Protein AF-A0A7C1RQX4-F1 (afdb_monomer)

Nearest PDB structures (foldseek):
  3hgm-assembly2_D  TM=8.062E-01  e=4.455E-02  Halomonas elongata
  3hgm-assembly2_C  TM=8.059E-01  e=6.290E-02  Halomonas elongata
  2pfs-assembly1_A-2  TM=8.633E-01  e=2.032E-01  Nitrosomonas europaea ATCC 19718
  6k1x-assembly1_A  TM=6.708E-01  e=7.033E-01  Rhodothermus marinus DSM 4252
  7aak-assembly1_A  TM=4.587E-01  e=5.719E-01  Homo sapiens

Radius of gyration: 14.19 Å; Cα contacts (8 Å, |Δi|>4): 49; chains: 1; bounding box: 30×30×32 Å

Foldseek 3Di:
DAAEEEFECAVDPCNVVSVVVRVVVCVVPVHHYDYDYDDDPVPPDDDDDD

Structure (mmCIF, N/CA/C/O backbone):
data_AF-A0A7C1RQX4-F1
#
_entry.id   AF-A0A7C1RQX4-F1
#
loop_
_atom_site.group_PDB
_atom_site.id
_atom_site.type_symbol
_atom_site.label_atom_id
_atom_site.label_alt_id
_atom_site.label_comp_id
_atom_site.label_asym_id
_atom_site.label_entity_id
_atom_site.label_seq_id
_atom_site.pdbx_PDB_ins_code
_atom_site.Cartn_x
_atom_site.Cartn_y
_atom_site.Cartn_z
_atom_site.occupancy
_atom_site.B_iso_or_equiv
_atom_site.auth_seq_id
_atom_site.auth_comp_id
_atom_site.auth_asym_id
_atom_site.auth_atom_id
_atom_site.pdbx_PDB_model_num
ATOM 1 N N . MET A 1 1 ? -18.132 10.710 6.802 1.00 79.19 1 MET A N 1
ATOM 2 C CA . MET A 1 1 ? -17.152 9.902 7.568 1.00 79.19 1 MET A CA 1
ATOM 3 C C . MET A 1 1 ? -16.341 9.064 6.600 1.00 79.19 1 MET A C 1
ATOM 5 O O . MET A 1 1 ? -16.937 8.314 5.837 1.00 79.19 1 MET A O 1
ATOM 9 N N . ILE A 1 2 ? -15.014 9.191 6.616 1.00 91.38 2 ILE A N 1
ATOM 10 C CA . ILE A 1 2 ? -14.133 8.319 5.831 1.00 91.38 2 ILE A CA 1
ATOM 11 C C . ILE A 1 2 ? -13.988 7.007 6.602 1.00 91.38 2 ILE A C 1
ATOM 13 O O . ILE A 1 2 ? -13.550 7.029 7.746 1.00 91.38 2 ILE A O 1
ATOM 17 N N . LYS A 1 3 ? -14.395 5.887 5.999 1.00 95.94 3 LYS A N 1
ATOM 18 C CA . LYS A 1 3 ? -14.279 4.550 6.611 1.00 95.94 3 LYS A CA 1
ATOM 19 C C . LYS A 1 3 ? -13.147 3.715 6.014 1.00 95.94 3 LYS A C 1
ATOM 21 O O . LYS A 1 3 ? -12.643 2.823 6.683 1.00 95.94 3 LYS A O 1
ATOM 26 N N . ARG A 1 4 ? -12.766 3.999 4.765 1.00 97.94 4 ARG A N 1
ATOM 27 C CA . ARG A 1 4 ? -11.763 3.252 4.000 1.00 97.94 4 ARG A CA 1
ATOM 28 C C . ARG A 1 4 ? -10.944 4.221 3.156 1.00 97.94 4 ARG A C 1
ATOM 30 O O . ARG A 1 4 ? -11.509 5.162 2.599 1.00 97.94 4 ARG A O 1
ATOM 37 N N . ILE A 1 5 ? -9.642 3.990 3.074 1.00 98.06 5 ILE A N 1
ATOM 38 C CA . ILE A 1 5 ? -8.692 4.782 2.294 1.00 98.06 5 ILE A CA 1
ATOM 39 C C . ILE A 1 5 ? -7.920 3.822 1.390 1.00 98.06 5 ILE A C 1
ATOM 41 O O . ILE A 1 5 ? -7.242 2.918 1.874 1.00 98.06 5 ILE A O 1
ATOM 45 N N . LEU A 1 6 ? -8.009 4.036 0.079 1.00 98.06 6 LEU A N 1
ATOM 46 C CA . LEU A 1 6 ? -7.174 3.352 -0.904 1.00 98.06 6 LEU A CA 1
ATOM 47 C C . LEU A 1 6 ? -5.909 4.186 -1.140 1.00 98.06 6 LEU A C 1
ATOM 49 O O . LEU A 1 6 ? -6.013 5.383 -1.410 1.00 98.06 6 LEU A O 1
ATOM 53 N N . VAL A 1 7 ? -4.728 3.576 -1.044 1.00 98.00 7 VAL A N 1
ATOM 54 C CA . VAL A 1 7 ? -3.443 4.278 -1.191 1.00 98.00 7 VAL A CA 1
ATOM 55 C C . VAL A 1 7 ? -2.629 3.642 -2.304 1.00 98.00 7 VAL A C 1
ATOM 57 O O . VAL A 1 7 ? -2.273 2.471 -2.219 1.00 98.00 7 VAL A O 1
ATOM 60 N N . GLY A 1 8 ? -2.298 4.427 -3.328 1.00 97.12 8 GLY A N 1
ATOM 61 C CA . GLY A 1 8 ? -1.402 3.997 -4.398 1.00 97.12 8 GLY A CA 1
ATOM 62 C C . GLY A 1 8 ? 0.051 3.900 -3.925 1.00 97.12 8 GLY A C 1
ATOM 63 O O . GLY A 1 8 ? 0.606 4.864 -3.401 1.00 97.12 8 GLY A O 1
ATOM 64 N N . LEU A 1 9 ? 0.677 2.748 -4.149 1.00 97.06 9 LEU A N 1
ATOM 65 C CA . LEU A 1 9 ? 2.060 2.421 -3.809 1.00 97.06 9 LEU A CA 1
ATOM 66 C C . LEU A 1 9 ? 2.881 2.255 -5.094 1.00 97.06 9 LEU A C 1
ATOM 68 O O . LEU A 1 9 ? 3.296 1.156 -5.452 1.00 97.06 9 LEU A O 1
ATOM 72 N N . GLY A 1 10 ? 3.073 3.353 -5.825 1.00 91.56 10 GLY A N 1
ATOM 73 C CA . GLY A 1 10 ? 3.701 3.338 -7.154 1.00 91.56 10 GLY A CA 1
ATOM 74 C C . GLY A 1 10 ? 5.233 3.315 -7.162 1.00 91.56 10 GLY A C 1
ATOM 75 O O . GLY A 1 10 ? 5.823 3.459 -8.224 1.00 91.56 10 GLY A O 1
ATOM 76 N N . GLY A 1 11 ? 5.896 3.232 -6.003 1.00 90.31 11 GLY A N 1
ATOM 77 C CA . GLY A 1 11 ? 7.365 3.233 -5.915 1.00 90.31 11 GLY A CA 1
ATOM 78 C C . GLY A 1 11 ? 8.040 4.556 -6.310 1.00 90.31 11 GLY A C 1
ATOM 79 O O . GLY A 1 11 ? 9.261 4.631 -6.379 1.00 90.31 11 GLY A O 1
ATOM 80 N N . THR A 1 12 ? 7.266 5.619 -6.544 1.00 94.12 12 THR A N 1
ATOM 81 C CA . THR A 1 12 ? 7.793 6.962 -6.830 1.00 94.12 12 THR A CA 1
ATOM 82 C C . THR A 1 12 ? 8.418 7.593 -5.577 1.00 94.12 12 THR A C 1
ATOM 84 O O . THR A 1 12 ? 8.023 7.222 -4.462 1.00 94.12 12 THR A O 1
ATOM 87 N N . PRO A 1 13 ? 9.278 8.622 -5.717 1.00 97.38 13 PRO A N 1
ATOM 88 C CA . PRO A 1 13 ? 9.796 9.398 -4.582 1.00 97.38 13 PRO A CA 1
ATOM 89 C C . PRO A 1 13 ? 8.714 10.023 -3.683 1.00 97.38 13 PRO A C 1
ATOM 91 O O . PRO A 1 13 ? 8.983 10.365 -2.535 1.00 97.38 13 PRO A O 1
ATOM 94 N N . TYR A 1 14 ? 7.478 10.151 -4.177 1.00 96.25 14 TYR A N 1
ATOM 95 C CA . TYR A 1 14 ? 6.347 10.719 -3.439 1.00 96.25 14 TYR A CA 1
ATOM 96 C C . TYR A 1 14 ? 5.555 9.680 -2.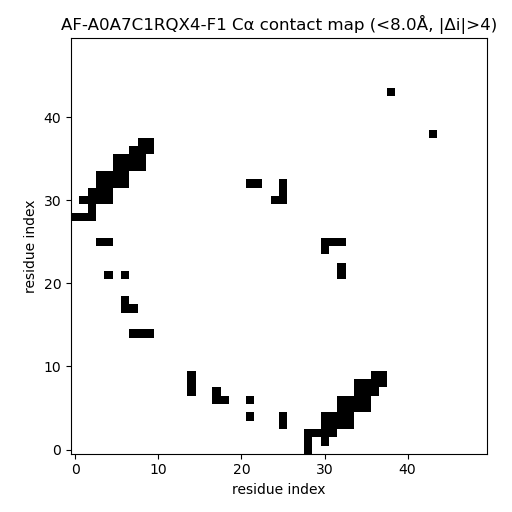635 1.00 96.25 14 TYR A C 1
ATOM 98 O O . TYR A 1 14 ? 4.750 10.044 -1.776 1.00 96.25 14 TYR A O 1
ATOM 106 N N . THR A 1 15 ? 5.790 8.386 -2.878 1.00 96.75 15 THR A N 1
ATOM 107 C CA . THR A 1 15 ? 5.086 7.284 -2.202 1.00 96.75 15 THR A CA 1
ATOM 108 C C . THR A 1 15 ? 5.178 7.369 -0.671 1.00 96.75 15 THR A C 1
ATOM 110 O O . THR A 1 15 ? 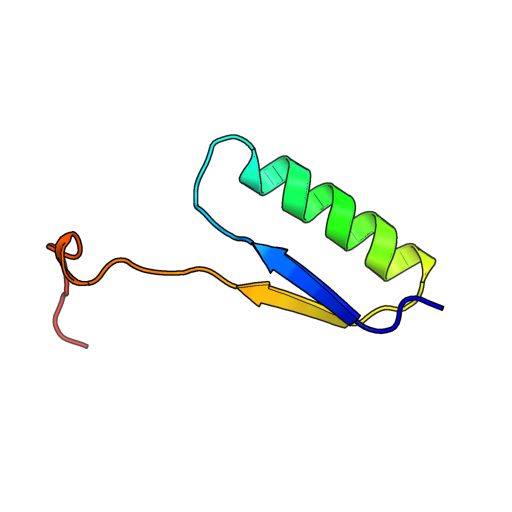4.140 7.232 -0.021 1.00 96.75 15 THR A O 1
ATOM 113 N N . PRO A 1 16 ? 6.341 7.678 -0.055 1.00 97.69 16 PRO A N 1
ATOM 114 C CA . PRO A 1 16 ? 6.427 7.834 1.399 1.00 97.69 16 PRO A CA 1
ATOM 115 C C . PRO A 1 16 ? 5.510 8.935 1.951 1.00 97.69 16 PRO A C 1
ATOM 117 O O . PRO A 1 16 ? 4.853 8.745 2.975 1.00 97.69 16 PRO A O 1
ATOM 120 N N . VAL A 1 17 ? 5.405 10.068 1.247 1.00 98.00 17 VAL A N 1
ATOM 121 C CA . VAL A 1 17 ? 4.523 11.176 1.645 1.00 98.00 17 VAL A CA 1
ATOM 122 C C . VAL A 1 17 ? 3.056 10.762 1.528 1.00 98.00 17 VAL A C 1
ATOM 124 O O . VAL A 1 17 ? 2.273 11.027 2.440 1.00 98.00 17 VAL A O 1
ATOM 127 N N . ALA A 1 18 ? 2.677 10.067 0.451 1.00 97.81 18 ALA A N 1
ATOM 128 C CA . ALA A 1 18 ? 1.318 9.552 0.277 1.00 97.81 18 ALA A CA 1
ATOM 129 C C . ALA A 1 18 ? 0.916 8.596 1.417 1.00 97.81 18 ALA A C 1
ATOM 131 O O . ALA A 1 18 ? -0.160 8.754 2.002 1.00 97.81 18 ALA A O 1
ATOM 132 N N . ILE A 1 19 ? 1.811 7.677 1.801 1.00 98.19 19 ILE A N 1
ATOM 133 C CA . ILE A 1 19 ? 1.619 6.775 2.947 1.00 98.19 19 ILE A CA 1
ATOM 134 C C . ILE A 1 19 ? 1.439 7.580 4.237 1.00 98.19 19 ILE A C 1
ATOM 136 O O . ILE A 1 19 ? 0.467 7.371 4.963 1.00 98.19 19 ILE A O 1
ATOM 140 N N . GLN A 1 20 ? 2.336 8.533 4.514 1.00 98.50 20 GLN A N 1
ATOM 141 C CA . GLN A 1 20 ? 2.286 9.338 5.737 1.00 98.50 20 GLN A CA 1
ATOM 142 C C . GLN A 1 20 ? 0.946 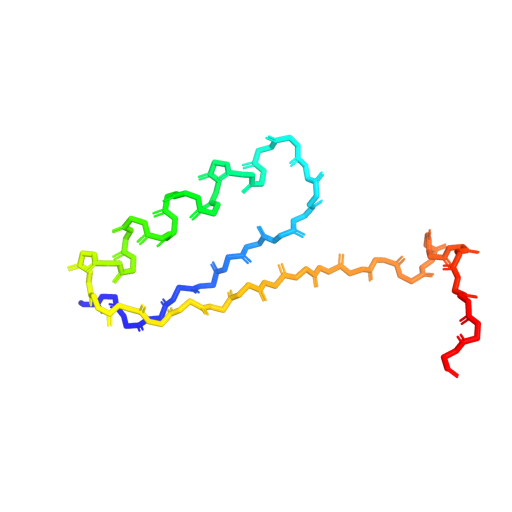10.076 5.876 1.00 98.50 20 GLN A C 1
ATOM 144 O O . GLN A 1 20 ? 0.341 10.085 6.953 1.00 98.50 20 GLN A O 1
ATOM 149 N N . ARG A 1 21 ? 0.452 10.671 4.783 1.00 98.12 21 ARG A N 1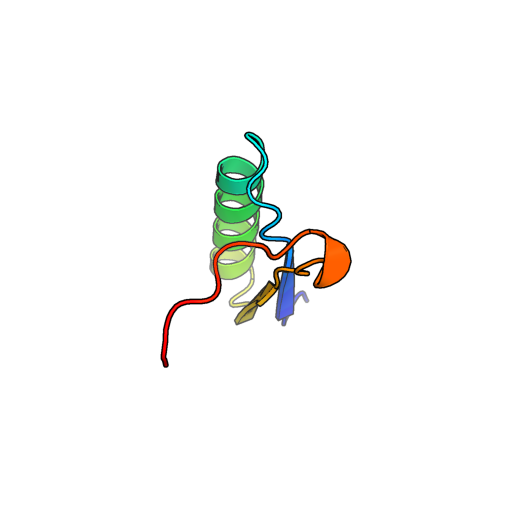
ATOM 150 C CA . ARG A 1 21 ? -0.835 11.379 4.765 1.00 98.12 21 ARG A CA 1
ATOM 151 C C . ARG A 1 21 ? -2.009 10.429 4.967 1.00 98.12 21 ARG A C 1
ATOM 153 O O . ARG A 1 21 ? -2.879 10.726 5.786 1.00 98.12 21 ARG A O 1
ATOM 160 N N . ALA A 1 22 ? -2.014 9.285 4.288 1.00 98.12 22 ALA A N 1
ATOM 161 C CA . ALA A 1 22 ? -3.065 8.288 4.442 1.00 98.12 22 ALA A CA 1
ATOM 162 C C . ALA A 1 22 ? -3.143 7.747 5.876 1.00 98.12 22 ALA A C 1
ATOM 164 O O . ALA A 1 22 ? -4.230 7.687 6.445 1.00 98.12 22 ALA A O 1
ATOM 165 N N . VAL A 1 23 ? -1.998 7.450 6.498 1.00 98.44 23 VAL A N 1
ATOM 166 C CA . VAL A 1 23 ? -1.917 7.023 7.904 1.00 98.44 23 VAL A CA 1
ATOM 167 C C . VAL A 1 23 ? -2.449 8.102 8.846 1.00 98.44 23 VAL A C 1
ATOM 169 O O . VAL A 1 23 ? -3.209 7.794 9.765 1.00 98.44 23 VAL A O 1
ATOM 172 N N . GLY A 1 24 ? -2.097 9.371 8.619 1.00 98.38 24 GLY A N 1
ATOM 173 C CA . GLY A 1 24 ? -2.623 10.487 9.410 1.00 98.38 24 GLY A CA 1
ATOM 174 C C . GLY A 1 24 ? -4.150 10.587 9.340 1.00 98.38 24 GLY A C 1
ATOM 175 O O . GLY A 1 24 ? -4.817 10.731 10.367 1.00 98.38 24 GLY A O 1
ATOM 176 N N . LEU A 1 25 ? -4.715 10.443 8.140 1.00 97.88 25 LEU A N 1
ATOM 177 C CA . LEU A 1 25 ? -6.162 10.439 7.928 1.00 97.88 25 LEU A CA 1
ATOM 178 C C . LEU A 1 25 ? -6.828 9.215 8.569 1.00 97.88 25 LEU A C 1
ATOM 180 O O . LEU A 1 25 ? -7.825 9.366 9.272 1.00 97.88 25 LEU A O 1
ATOM 184 N N . ALA A 1 26 ? -6.263 8.021 8.400 1.00 98.31 26 ALA A N 1
ATOM 185 C CA . ALA A 1 26 ? -6.800 6.795 8.981 1.00 98.31 26 ALA A CA 1
ATOM 186 C C . ALA A 1 26 ? -6.861 6.852 10.507 1.00 98.31 26 ALA A C 1
ATOM 188 O O . ALA A 1 26 ? -7.894 6.522 11.086 1.00 98.31 26 ALA A O 1
ATOM 189 N N . LYS A 1 27 ? -5.807 7.356 11.161 1.00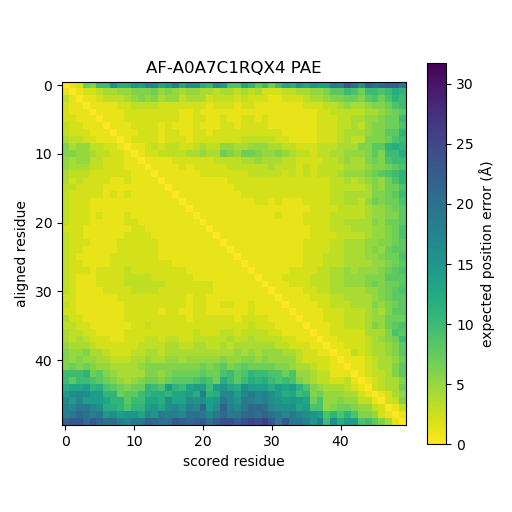 98.00 27 LYS A N 1
ATOM 190 C CA . LYS A 1 27 ? -5.798 7.570 12.616 1.00 98.00 27 LYS A CA 1
ATOM 191 C C . LYS A 1 27 ? -6.888 8.549 13.049 1.00 98.00 27 LYS A C 1
ATOM 193 O O . LYS A 1 27 ? -7.621 8.267 13.992 1.00 98.00 27 LYS A O 1
ATOM 198 N N . ARG A 1 28 ? -7.031 9.674 12.337 1.00 98.12 28 ARG A N 1
ATOM 199 C CA . ARG A 1 28 ? -8.035 10.705 12.647 1.00 98.12 28 ARG A CA 1
ATOM 200 C C . ARG A 1 28 ? -9.468 10.197 12.487 1.00 98.12 28 ARG A C 1
ATOM 202 O O . ARG A 1 28 ? -10.331 10.561 13.279 1.00 98.12 28 ARG A O 1
ATOM 209 N N . PHE A 1 29 ? -9.726 9.388 11.464 1.00 97.62 29 PHE A N 1
ATOM 210 C CA . PHE A 1 29 ? -11.078 8.963 11.098 1.00 97.62 29 PHE A CA 1
ATOM 211 C C . PHE A 1 29 ? -11.410 7.520 11.492 1.00 97.62 29 PHE A C 1
ATOM 213 O O . PHE A 1 29 ? -12.512 7.066 11.198 1.00 97.62 29 PHE A O 1
ATOM 220 N N . LYS A 1 30 ? -10.491 6.815 12.172 1.00 97.62 30 LYS A N 1
ATOM 221 C CA . LYS A 1 30 ? -10.578 5.368 12.441 1.00 97.62 30 LYS A CA 1
ATOM 222 C C . LYS A 1 30 ? -10.892 4.586 11.158 1.00 97.62 30 LYS A C 1
ATOM 224 O O . LYS A 1 30 ? -11.793 3.751 11.128 1.00 97.62 30 LYS A O 1
ATOM 229 N N . ALA A 1 31 ? -10.186 4.933 10.085 1.00 98.31 31 ALA A N 1
ATOM 230 C CA . ALA A 1 31 ? -10.397 4.374 8.757 1.00 98.31 31 ALA A CA 1
ATOM 231 C C . ALA A 1 31 ? -9.452 3.195 8.500 1.00 98.31 31 ALA A C 1
ATOM 233 O O . ALA A 1 31 ? -8.291 3.218 8.904 1.00 98.31 31 ALA A O 1
ATOM 234 N N . GLU A 1 32 ? -9.945 2.196 7.778 1.00 98.44 32 GLU A N 1
ATOM 235 C CA . GLU A 1 32 ? -9.129 1.115 7.230 1.00 98.44 32 GLU A CA 1
ATOM 236 C C . GLU A 1 32 ? -8.299 1.632 6.046 1.00 98.44 32 GLU A C 1
ATOM 238 O O . GLU A 1 32 ? -8.781 2.454 5.261 1.00 98.44 32 GLU A O 1
ATOM 243 N N . ILE A 1 33 ? -7.057 1.163 5.908 1.00 98.31 33 ILE A N 1
ATOM 244 C CA . ILE A 1 33 ? -6.201 1.482 4.762 1.00 98.31 33 ILE A CA 1
ATOM 245 C C . ILE A 1 33 ? -5.970 0.219 3.944 1.00 98.31 33 ILE A C 1
ATOM 247 O O . ILE A 1 33 ? -5.516 -0.790 4.475 1.00 98.31 33 ILE A O 1
ATOM 251 N N . THR A 1 34 ? -6.168 0.328 2.636 1.00 98.44 34 THR A N 1
ATOM 252 C CA . THR A 1 34 ? -5.720 -0.668 1.664 1.00 98.44 34 THR A CA 1
ATOM 253 C C . THR A 1 34 ? -4.660 -0.037 0.768 1.00 98.44 34 THR A C 1
ATOM 255 O O . THR A 1 34 ? -4.936 0.911 0.031 1.00 98.44 34 THR A O 1
ATOM 258 N N . GLY A 1 35 ? -3.431 -0.548 0.844 1.00 97.50 35 GLY A N 1
ATOM 259 C CA . GLY A 1 35 ? -2.360 -0.192 -0.085 1.00 97.50 35 GLY A CA 1
ATOM 260 C C . GLY A 1 35 ? -2.493 -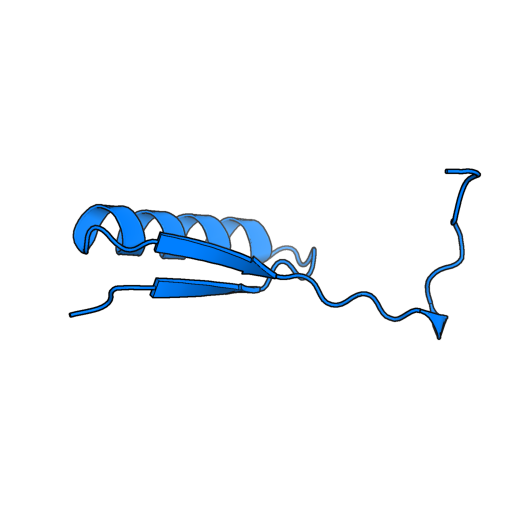0.985 -1.382 1.00 97.50 35 GLY A C 1
ATOM 261 O O . GLY A 1 35 ? -2.719 -2.191 -1.341 1.00 97.50 35 GLY A O 1
ATOM 262 N N . VAL A 1 36 ? -2.352 -0.320 -2.526 1.00 97.69 36 VAL A N 1
ATOM 263 C CA . VAL A 1 36 ? -2.458 -0.939 -3.853 1.00 97.69 36 VAL A CA 1
ATOM 264 C C . VAL A 1 36 ? -1.283 -0.512 -4.709 1.00 97.69 36 VAL A C 1
ATOM 266 O O . VAL A 1 36 ? -0.985 0.673 -4.815 1.00 97.69 36 VAL A O 1
ATOM 269 N N . THR A 1 37 ? -0.649 -1.470 -5.371 1.00 95.81 37 THR A N 1
ATOM 270 C CA . THR A 1 37 ? 0.301 -1.205 -6.449 1.00 95.81 37 THR A CA 1
ATOM 271 C C . THR A 1 37 ? -0.190 -1.881 -7.720 1.00 95.81 37 THR A C 1
ATOM 273 O O . THR A 1 37 ? -0.833 -2.929 -7.658 1.00 95.81 37 THR A O 1
ATOM 276 N N . VAL A 1 38 ? 0.080 -1.266 -8.866 1.00 92.38 38 VAL A N 1
ATOM 277 C CA . VAL A 1 38 ? -0.208 -1.848 -10.176 1.00 92.38 38 VAL A CA 1
ATOM 278 C C . VAL A 1 38 ? 1.129 -2.169 -10.813 1.00 92.38 38 VAL A C 1
ATOM 280 O O . VAL A 1 38 ? 1.969 -1.287 -10.978 1.00 92.38 38 VAL A O 1
ATOM 283 N N . VAL A 1 39 ? 1.321 -3.439 -11.149 1.00 90.81 39 VAL A N 1
ATOM 284 C CA . VAL A 1 39 ? 2.533 -3.919 -11.809 1.00 90.81 39 VAL A CA 1
ATOM 285 C C . VAL A 1 39 ? 2.242 -4.059 -13.295 1.00 90.81 39 VAL A C 1
ATOM 287 O O . VAL A 1 39 ? 1.313 -4.767 -13.681 1.00 90.81 39 VAL A O 1
ATOM 290 N N . ASP A 1 40 ? 3.042 -3.399 -14.131 1.00 90.50 40 ASP A N 1
ATOM 291 C CA . ASP A 1 40 ? 3.009 -3.644 -15.569 1.00 90.50 40 ASP A CA 1
ATOM 292 C C . ASP A 1 40 ? 3.788 -4.922 -15.893 1.00 90.50 40 ASP A C 1
ATOM 294 O O . ASP A 1 40 ? 5.020 -4.958 -15.846 1.00 90.50 40 ASP A O 1
ATOM 298 N N . LEU A 1 41 ? 3.048 -5.972 -16.246 1.00 90.12 41 LEU A N 1
ATOM 299 C CA . LEU A 1 41 ? 3.604 -7.282 -16.572 1.00 90.12 41 LEU A CA 1
ATOM 300 C C . LEU A 1 41 ? 4.534 -7.251 -17.791 1.00 90.12 41 LEU A C 1
ATOM 302 O O . LE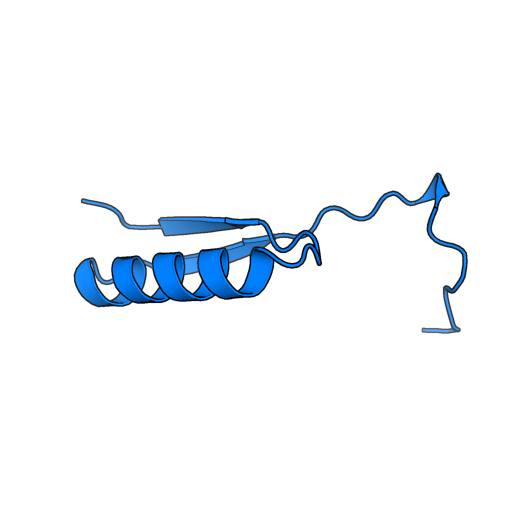U A 1 41 ? 5.445 -8.068 -17.866 1.00 90.12 41 LEU A O 1
ATOM 306 N N . LYS A 1 42 ? 4.366 -6.301 -18.722 1.00 91.50 42 LYS A N 1
ATOM 307 C CA . LYS A 1 42 ? 5.258 -6.174 -19.889 1.00 91.50 42 LYS A CA 1
ATOM 308 C C . LYS A 1 42 ? 6.657 -5.705 -19.501 1.00 91.50 42 LYS A C 1
ATOM 310 O O . LYS A 1 42 ? 7.621 -6.010 -20.194 1.00 91.50 42 LYS A O 1
ATOM 315 N N . HIS A 1 43 ? 6.759 -4.974 -18.395 1.00 85.75 43 HIS A N 1
ATOM 316 C CA . HIS A 1 43 ? 8.013 -4.446 -17.865 1.00 85.75 43 HIS A CA 1
ATOM 317 C C . HIS A 1 43 ? 8.564 -5.295 -16.710 1.00 85.75 43 HIS A C 1
ATOM 319 O O . HIS A 1 43 ? 9.614 -4.980 -16.145 1.00 85.75 43 HIS A O 1
ATOM 325 N N . LEU A 1 44 ? 7.884 -6.391 -16.364 1.00 88.12 44 LEU A N 1
ATOM 326 C CA . LEU A 1 44 ? 8.290 -7.293 -15.300 1.00 88.12 44 LEU A CA 1
ATOM 327 C C . LEU A 1 44 ? 9.304 -8.318 -15.834 1.00 88.12 44 LEU A C 1
ATOM 329 O O . LEU A 1 44 ? 8.942 -9.363 -16.360 1.00 88.12 44 LEU A O 1
ATOM 333 N N . 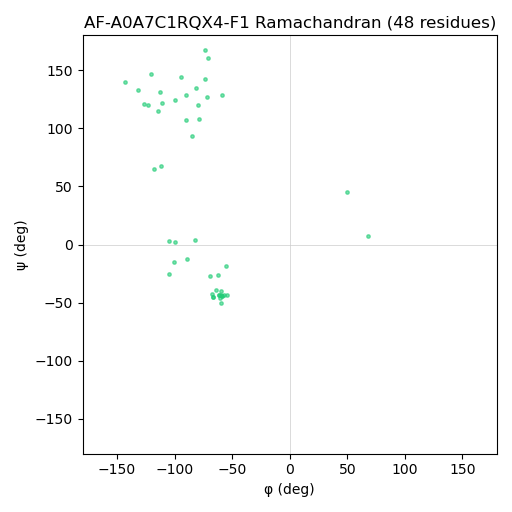SER A 1 45 ? 10.594 -8.005 -15.702 1.00 82.50 45 SER A N 1
ATOM 334 C CA . SER A 1 45 ? 11.690 -8.812 -16.267 1.00 82.50 45 SER A CA 1
ATOM 335 C C . SER A 1 45 ? 12.404 -9.725 -15.266 1.00 82.50 45 SER A C 1
ATOM 337 O O . SER A 1 45 ? 13.138 -10.624 -15.667 1.00 82.50 45 SER A O 1
ATOM 339 N N . LYS A 1 46 ? 12.206 -9.512 -13.959 1.00 80.06 46 LYS A N 1
ATOM 340 C CA . LYS A 1 46 ? 12.881 -10.251 -12.879 1.00 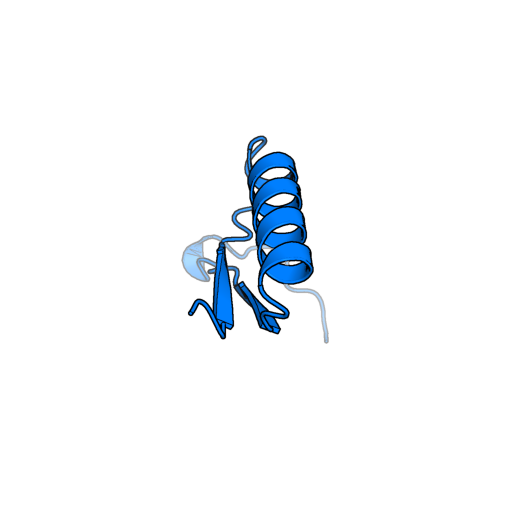80.06 46 LYS A CA 1
ATOM 341 C C . LYS A 1 46 ? 11.882 -11.018 -12.019 1.00 80.06 46 LYS A C 1
ATOM 343 O O . LYS A 1 46 ? 11.703 -10.714 -10.843 1.00 80.06 46 LYS A O 1
ATOM 348 N N . VAL A 1 47 ? 11.224 -12.003 -12.620 1.00 81.81 47 VAL A N 1
ATOM 349 C CA . VAL A 1 47 ? 10.413 -12.985 -11.891 1.00 81.81 47 VAL A CA 1
ATOM 350 C C . VAL A 1 47 ? 11.310 -14.164 -11.513 1.00 81.81 47 VAL A C 1
ATOM 352 O O . VAL A 1 47 ? 11.770 -14.905 -12.376 1.00 81.81 47 VAL A O 1
ATOM 355 N N . GLY A 1 48 ? 11.659 -14.279 -10.231 1.00 79.31 48 GLY A N 1
ATOM 356 C CA . GLY A 1 48 ? 12.359 -15.461 -9.714 1.00 79.31 48 GLY A CA 1
ATOM 357 C C . GLY A 1 48 ? 11.416 -16.669 -9.619 1.00 79.31 48 GLY A C 1
ATOM 358 O O . GLY A 1 48 ? 10.201 -16.485 -9.729 1.00 79.31 48 GLY A O 1
ATOM 359 N N . PRO A 1 49 ? 11.934 -17.895 -9.409 1.00 76.69 49 PRO A N 1
ATOM 360 C CA . PRO A 1 49 ? 11.083 -19.015 -9.022 1.00 76.69 49 PRO A CA 1
ATOM 361 C C . PRO A 1 49 ? 10.374 -18.669 -7.703 1.00 76.69 49 PRO A C 1
ATOM 363 O O . PRO A 1 49 ? 11.019 -18.201 -6.763 1.00 76.69 49 PRO A O 1
ATOM 366 N N . VAL A 1 50 ? 9.049 -18.834 -7.689 1.00 67.12 50 VAL A N 1
ATOM 367 C CA . VAL A 1 50 ? 8.207 -18.766 -6.481 1.00 67.12 50 VAL A CA 1
ATOM 368 C C . VAL A 1 50 ? 8.310 -20.053 -5.685 1.00 67.12 50 VAL A C 1
ATOM 370 O O . VAL A 1 50 ? 8.325 -21.129 -6.323 1.00 67.12 50 VAL A O 1
#

Solvent-accessible surface area (backbone atoms only — not comparable to full-atom values): 3277 Å² total; per-residue (Å²): 133,60,58,67,44,83,39,75,52,76,81,49,94,58,31,65,58,54,51,54,53,52,53,54,49,23,67,74,50,74,24,50,78,46,80,44,66,85,80,62,69,91,75,60,82,84,80,71,91,128

Sequence (50 aa):
MIKRILVGLGGTPYTPVAIQRAVGLAKRFKAEITGVTVVDLKHLSKVGPV

Mean predicted aligned error: 4.32 Å

pLDDT: mean 93.42, std 7.15, range [67.12, 98.5]

Secondary structure (DSSP, 8-state):
---EEEEE---STTHHHHHHHHHHHHHHHT-EEEEE----GGG-------